Protein AF-A0A139CUY0-F1 (afdb_monomer_lite)

pLDDT: mean 93.82, std 3.9, range [72.0, 97.56]

Structure (mmCIF, N/CA/C/O backbone):
data_AF-A0A139CUY0-F1
#
_entry.id   AF-A0A139CUY0-F1
#
loop_
_atom_site.group_PDB
_atom_site.id
_atom_site.type_symbol
_atom_site.label_atom_id
_atom_site.label_alt_id
_atom_site.label_comp_id
_atom_site.label_asym_id
_atom_site.label_entity_id
_atom_site.label_seq_id
_atom_site.pdbx_PDB_ins_code
_atom_site.Cartn_x
_atom_site.Cartn_y
_atom_site.Cartn_z
_atom_site.occupancy
_atom_site.B_iso_or_equiv
_atom_site.auth_seq_id
_atom_site.auth_comp_id
_atom_site.auth_asym_id
_atom_site.auth_atom_id
_atom_site.pdbx_PDB_model_num
ATOM 1 N N . MET A 1 1 ? -2.446 -11.279 -5.508 1.00 88.50 1 MET A N 1
ATOM 2 C CA 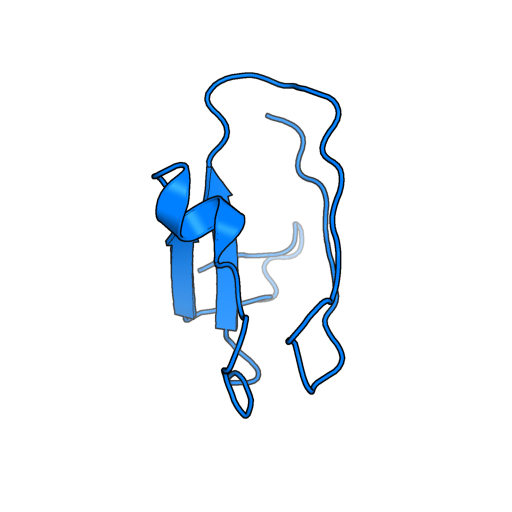. MET A 1 1 ? -2.816 -10.821 -6.860 1.00 88.50 1 MET A CA 1
ATOM 3 C C . MET A 1 1 ? -4.190 -10.175 -6.804 1.00 88.50 1 MET A C 1
ATOM 5 O O . MET A 1 1 ? -5.065 -10.725 -6.145 1.00 88.50 1 MET A O 1
ATOM 9 N N . ILE A 1 2 ? -4.352 -9.020 -7.447 1.00 92.69 2 ILE A N 1
ATOM 10 C CA . ILE A 1 2 ? -5.622 -8.307 -7.626 1.00 92.69 2 ILE A CA 1
ATOM 11 C C . ILE A 1 2 ? -6.023 -8.463 -9.090 1.00 92.69 2 ILE A C 1
ATOM 13 O O . ILE A 1 2 ? -5.224 -8.170 -9.979 1.00 92.69 2 ILE A O 1
ATOM 17 N N . LEU A 1 3 ? -7.247 -8.932 -9.325 1.00 94.06 3 LEU A N 1
ATOM 18 C CA . LEU A 1 3 ? -7.804 -9.145 -10.657 1.00 94.06 3 LEU A CA 1
ATOM 19 C C . LEU A 1 3 ? -8.995 -8.216 -10.881 1.00 94.06 3 LEU A C 1
ATOM 21 O O . LEU A 1 3 ? -9.769 -7.956 -9.960 1.00 94.06 3 LEU A O 1
ATOM 25 N N . LYS A 1 4 ? -9.172 -7.772 -12.122 1.00 91.88 4 LYS A N 1
ATOM 26 C CA . LYS A 1 4 ? -10.440 -7.209 -12.594 1.00 91.88 4 LYS A CA 1
ATOM 27 C C . LYS A 1 4 ? -11.480 -8.329 -12.739 1.00 91.88 4 LYS A C 1
ATOM 29 O O . LYS A 1 4 ? -11.144 -9.512 -12.797 1.00 91.88 4 LYS A O 1
ATOM 34 N N . SER A 1 5 ? -12.754 -7.960 -12.874 1.00 92.38 5 SER A N 1
ATOM 35 C CA . SER A 1 5 ? -13.863 -8.915 -13.060 1.00 92.38 5 SER A CA 1
ATOM 36 C C . SER A 1 5 ? -13.738 -9.779 -14.323 1.00 92.38 5 SER A C 1
ATOM 38 O O . SER A 1 5 ? -14.261 -10.887 -14.360 1.00 92.38 5 SER A O 1
ATOM 40 N N . ASN A 1 6 ? -13.019 -9.300 -15.342 1.00 95.31 6 ASN A N 1
ATOM 41 C CA . ASN A 1 6 ? -12.721 -10.034 -16.575 1.00 95.31 6 ASN A CA 1
ATOM 42 C C . ASN A 1 6 ? -11.504 -10.983 -16.457 1.00 95.31 6 ASN A C 1
ATOM 44 O O . ASN A 1 6 ? -11.135 -11.610 -17.446 1.00 95.31 6 ASN A O 1
ATOM 48 N N . GLY A 1 7 ? -10.871 -11.078 -15.280 1.00 93.62 7 GLY A N 1
ATOM 49 C CA . GLY A 1 7 ? -9.699 -11.922 -15.028 1.00 93.62 7 GLY A CA 1
ATOM 50 C C . GLY A 1 7 ? -8.346 -11.288 -15.366 1.00 93.62 7 GLY A C 1
ATOM 51 O O . GLY A 1 7 ? -7.315 -11.917 -15.142 1.00 93.62 7 GLY A O 1
ATOM 52 N N . GLU A 1 8 ? -8.314 -10.052 -15.870 1.00 94.12 8 GLU A N 1
ATOM 53 C CA . GLU A 1 8 ? -7.073 -9.315 -16.128 1.00 94.12 8 GLU A CA 1
ATOM 54 C C . GLU A 1 8 ? -6.387 -8.920 -14.809 1.00 94.12 8 GLU A C 1
ATOM 56 O O . GLU A 1 8 ? -7.039 -8.429 -13.882 1.00 94.12 8 GLU A O 1
ATOM 61 N N . SER A 1 9 ? -5.068 -9.118 -14.712 1.00 94.38 9 SER A N 1
ATOM 62 C CA . SER A 1 9 ? -4.310 -8.767 -13.507 1.00 94.38 9 SER A CA 1
ATOM 63 C C . SER A 1 9 ? -4.060 -7.266 -13.418 1.00 94.38 9 SER A C 1
ATOM 65 O O . SER A 1 9 ? -3.503 -6.672 -14.333 1.00 94.38 9 SER A O 1
ATOM 67 N N . VAL A 1 10 ? -4.427 -6.679 -12.278 1.00 92.75 10 VAL A N 1
ATOM 68 C CA . VAL A 1 10 ? -4.095 -5.292 -11.913 1.00 92.75 10 VAL A CA 1
ATOM 69 C C . VAL A 1 10 ? -2.752 -5.236 -11.193 1.00 92.75 10 VAL A C 1
ATOM 71 O O . VAL A 1 10 ? -1.952 -4.349 -11.444 1.00 92.75 10 VAL A O 1
ATOM 74 N N . ALA A 1 11 ? -2.503 -6.188 -10.292 1.00 95.81 11 ALA A N 1
ATOM 75 C CA . ALA A 1 11 ? -1.265 -6.257 -9.527 1.00 95.81 11 ALA A CA 1
ATOM 76 C C . ALA A 1 11 ? -0.985 -7.697 -9.102 1.00 95.81 11 ALA A C 1
ATOM 78 O O . ALA A 1 11 ? -1.843 -8.366 -8.513 1.00 95.81 11 ALA A O 1
ATOM 79 N N . THR A 1 12 ? 0.226 -8.179 -9.348 1.00 96.38 12 THR A N 1
ATOM 80 C CA . THR A 1 12 ? 0.692 -9.483 -8.865 1.00 96.38 12 THR A CA 1
ATOM 81 C C . THR A 1 12 ? 1.368 -9.365 -7.507 1.00 96.38 12 THR A C 1
ATOM 83 O O . THR A 1 12 ? 1.162 -10.238 -6.656 1.00 96.38 12 THR A O 1
ATOM 86 N N . HIS A 1 13 ? 2.066 -8.257 -7.256 1.00 96.56 13 HIS A N 1
ATOM 87 C CA . HIS A 1 13 ? 2.715 -7.970 -5.986 1.00 96.56 13 HIS A CA 1
ATOM 88 C C . HIS A 1 13 ? 1.820 -7.105 -5.093 1.00 96.56 13 HIS A C 1
ATOM 90 O O . HIS A 1 13 ? 1.584 -5.933 -5.369 1.00 96.56 13 HIS A O 1
ATOM 96 N N . VAL A 1 14 ? 1.312 -7.678 -4.000 1.00 97.25 14 VAL A N 1
ATOM 97 C CA . VAL A 1 14 ? 0.367 -6.987 -3.110 1.00 97.25 14 VAL A CA 1
ATOM 98 C C . VAL A 1 14 ? 0.942 -6.897 -1.704 1.00 97.25 14 VAL A C 1
ATOM 100 O O . VAL A 1 14 ? 1.145 -7.917 -1.045 1.00 97.25 14 VAL A O 1
ATOM 103 N N . GLU A 1 15 ? 1.154 -5.675 -1.225 1.00 97.38 15 GLU A N 1
ATOM 104 C CA . GLU A 1 15 ? 1.479 -5.396 0.171 1.00 97.38 15 GLU A CA 1
ATOM 105 C C . GLU A 1 15 ? 0.232 -4.934 0.931 1.00 97.38 15 GLU A C 1
ATOM 107 O O . GLU A 1 15 ? -0.598 -4.191 0.409 1.00 97.38 15 GLU A O 1
ATOM 112 N N . PHE A 1 16 ? 0.115 -5.336 2.199 1.00 97.00 16 PHE A N 1
ATOM 113 C CA . PHE A 1 16 ? -1.009 -4.960 3.055 1.00 97.00 16 PHE A CA 1
ATOM 114 C C . PHE A 1 16 ? -0.564 -4.047 4.204 1.00 97.00 16 PHE A C 1
ATOM 116 O O . PHE A 1 16 ? 0.258 -4.409 5.058 1.00 97.00 16 PHE A O 1
ATOM 123 N N . ALA A 1 17 ? -1.165 -2.861 4.268 1.00 97.06 17 ALA A N 1
ATOM 124 C CA . ALA A 1 17 ? -1.054 -1.932 5.382 1.00 97.06 17 ALA A CA 1
ATOM 125 C C . ALA A 1 17 ? -2.129 -2.244 6.440 1.00 97.06 17 ALA A C 1
ATOM 127 O O . ALA A 1 17 ? -3.187 -1.616 6.491 1.00 97.06 17 ALA A O 1
ATOM 128 N N . CYS A 1 18 ? -1.855 -3.232 7.297 1.00 95.38 18 CYS A N 1
ATOM 129 C CA . CYS A 1 18 ? -2.790 -3.676 8.345 1.00 95.38 18 CYS A CA 1
ATOM 130 C C . CYS A 1 18 ? -2.715 -2.869 9.652 1.00 95.38 18 CYS A C 1
ATOM 132 O O . CYS A 1 18 ? -3.577 -3.016 10.516 1.00 95.38 18 CYS A O 1
ATOM 134 N N . SER A 1 19 ? -1.669 -2.060 9.841 1.00 94.75 19 SER A N 1
ATOM 135 C CA . SER A 1 19 ? -1.486 -1.248 11.047 1.00 94.75 19 SER A CA 1
ATOM 136 C C . SER A 1 19 ? -1.660 0.233 10.746 1.00 94.75 19 SER A C 1
ATOM 138 O O . SER A 1 19 ? -1.324 0.692 9.656 1.00 94.75 19 SER A O 1
ATOM 140 N N . ILE A 1 20 ? -2.110 0.992 11.748 1.00 91.75 20 ILE A N 1
ATOM 141 C CA . ILE A 1 20 ? -2.287 2.448 11.647 1.00 91.75 20 ILE A CA 1
ATOM 142 C C . ILE A 1 20 ? -0.980 3.122 11.212 1.00 91.75 20 ILE A C 1
ATOM 144 O O . ILE A 1 20 ? -1.005 4.018 10.383 1.00 91.75 20 ILE A O 1
ATOM 148 N N . PHE A 1 21 ? 0.171 2.648 11.702 1.00 93.81 21 PHE A N 1
ATOM 149 C CA . PHE A 1 21 ? 1.472 3.176 11.291 1.00 93.81 21 PHE A CA 1
ATOM 150 C C . PHE A 1 21 ? 1.770 2.924 9.806 1.00 93.81 21 PHE A C 1
ATOM 152 O O . PHE A 1 21 ? 2.174 3.844 9.103 1.00 93.81 21 PHE A O 1
ATOM 159 N N . LYS A 1 22 ? 1.533 1.703 9.302 1.00 95.62 22 LYS A N 1
ATOM 160 C CA . LYS A 1 22 ? 1.723 1.397 7.873 1.00 95.62 22 LYS A CA 1
ATOM 161 C C . LYS A 1 22 ? 0.755 2.185 6.989 1.00 95.62 22 LYS A C 1
ATOM 163 O O . LYS A 1 22 ? 1.141 2.602 5.906 1.00 95.62 22 LYS A O 1
ATOM 168 N N . GLN A 1 23 ? -0.474 2.400 7.455 1.00 95.12 23 GLN A N 1
ATOM 169 C CA . GLN A 1 23 ? -1.476 3.206 6.756 1.00 95.12 23 GLN A CA 1
ATOM 170 C C . GLN A 1 23 ? -1.079 4.683 6.736 1.00 95.12 23 GLN A C 1
ATOM 172 O O . GLN A 1 23 ? -1.099 5.305 5.684 1.00 95.12 23 GLN A O 1
ATOM 177 N N . ALA A 1 24 ? -0.650 5.235 7.871 1.00 93.38 24 ALA A N 1
ATOM 178 C CA . ALA A 1 24 ? -0.176 6.611 7.939 1.00 93.38 24 ALA A CA 1
ATOM 179 C C . ALA A 1 24 ? 1.068 6.829 7.066 1.00 93.38 24 ALA A C 1
ATOM 181 O O . ALA A 1 24 ? 1.178 7.880 6.453 1.00 93.38 24 ALA A O 1
ATOM 182 N N . LEU A 1 25 ? 1.982 5.848 6.995 1.00 95.81 25 LEU A N 1
ATOM 183 C CA . LEU A 1 25 ? 3.196 5.922 6.178 1.00 95.81 25 LEU A CA 1
ATOM 184 C C . LEU A 1 25 ? 2.922 5.764 4.673 1.00 95.81 25 LEU A C 1
ATOM 186 O O . LEU A 1 25 ? 3.522 6.462 3.860 1.00 95.81 25 LEU A O 1
ATOM 190 N N . GLY A 1 26 ? 2.045 4.836 4.285 1.00 96.81 26 GLY A N 1
ATOM 191 C CA . GLY A 1 26 ? 1.714 4.579 2.885 1.00 96.81 26 GLY A CA 1
ATOM 192 C C . GLY A 1 26 ? 2.950 4.314 2.013 1.00 96.81 26 GLY A C 1
ATOM 193 O O . GLY A 1 26 ? 3.789 3.467 2.327 1.00 96.81 26 GLY A O 1
ATOM 194 N N . LEU A 1 27 ? 3.057 5.063 0.912 1.00 97.44 27 LEU A N 1
ATOM 195 C CA . LEU A 1 27 ? 4.175 5.008 -0.040 1.00 97.44 27 LEU A CA 1
ATOM 196 C C . LEU A 1 27 ? 5.203 6.133 0.160 1.00 97.44 27 LEU A C 1
ATOM 198 O O . LEU A 1 27 ? 6.056 6.342 -0.704 1.00 97.44 27 LEU A O 1
ATOM 202 N N . MET A 1 28 ? 5.126 6.868 1.273 1.00 97.56 28 MET A N 1
ATOM 203 C CA . MET A 1 28 ? 6.012 8.002 1.522 1.00 97.56 28 MET A CA 1
ATOM 204 C C . MET A 1 28 ? 7.484 7.600 1.449 1.00 97.56 28 MET A C 1
ATOM 206 O O . MET A 1 28 ? 7.878 6.515 1.884 1.00 97.56 28 MET A O 1
ATOM 210 N N . PHE A 1 29 ? 8.296 8.505 0.902 1.00 97.12 29 PHE A N 1
ATOM 211 C CA . PHE A 1 29 ? 9.748 8.374 0.754 1.00 97.12 29 PHE A CA 1
ATOM 212 C C . PHE A 1 29 ? 10.217 7.247 -0.180 1.00 97.12 29 PHE A C 1
ATOM 214 O O . PHE A 1 29 ? 11.424 7.066 -0.357 1.00 97.12 29 PHE A O 1
ATOM 221 N N . ARG A 1 30 ? 9.302 6.508 -0.824 1.00 95.94 30 ARG A N 1
ATOM 222 C CA . ARG A 1 30 ? 9.663 5.596 -1.914 1.00 95.94 30 ARG A CA 1
ATOM 223 C C . ARG A 1 30 ? 9.998 6.407 -3.166 1.00 95.94 30 ARG A C 1
ATOM 225 O O . ARG A 1 30 ? 9.331 7.388 -3.479 1.00 95.94 30 ARG A O 1
ATOM 232 N N . LYS A 1 31 ? 11.021 5.971 -3.903 1.00 95.88 31 LYS A N 1
ATOM 233 C CA . LYS A 1 31 ? 11.417 6.604 -5.171 1.00 95.88 31 LYS A CA 1
ATOM 234 C C . LYS A 1 31 ? 10.466 6.235 -6.317 1.00 95.88 31 LYS A C 1
ATOM 236 O O . LYS A 1 31 ? 10.197 7.073 -7.170 1.00 95.88 31 LYS A O 1
ATOM 241 N N . ASN A 1 32 ? 9.998 4.989 -6.335 1.00 96.12 32 ASN A N 1
ATOM 242 C CA . ASN A 1 32 ? 9.038 4.423 -7.281 1.00 96.12 32 ASN A CA 1
ATOM 243 C C . ASN A 1 32 ? 8.421 3.131 -6.704 1.00 96.12 32 ASN A C 1
ATOM 245 O O . ASN A 1 32 ? 8.812 2.670 -5.626 1.00 96.12 32 ASN A O 1
ATOM 249 N N . ILE A 1 33 ? 7.467 2.558 -7.438 1.00 95.38 33 ILE A N 1
ATOM 250 C CA . ILE A 1 33 ? 6.904 1.217 -7.235 1.00 95.38 33 ILE A CA 1
ATOM 251 C C . ILE A 1 33 ? 6.991 0.428 -8.555 1.00 95.38 33 ILE A C 1
ATOM 253 O O . ILE A 1 33 ? 7.034 1.062 -9.610 1.00 95.38 33 ILE A O 1
ATOM 257 N N . PRO A 1 34 ? 7.053 -0.915 -8.521 1.00 95.19 34 PRO A N 1
ATOM 258 C CA . PRO A 1 34 ? 6.894 -1.745 -9.717 1.00 95.19 34 PRO A CA 1
ATOM 259 C C . PRO A 1 34 ? 5.527 -1.547 -10.386 1.00 95.19 34 PRO A C 1
ATOM 261 O O . PRO A 1 34 ? 4.549 -1.256 -9.700 1.00 95.19 34 PRO A O 1
ATOM 264 N N . ASP A 1 35 ? 5.441 -1.773 -11.698 1.00 93.31 35 ASP A N 1
ATOM 265 C CA . ASP A 1 35 ? 4.185 -1.626 -12.455 1.00 93.31 35 ASP A CA 1
ATOM 266 C C . ASP A 1 35 ? 3.097 -2.621 -12.011 1.00 93.31 35 ASP A C 1
ATOM 268 O O . ASP A 1 35 ? 1.909 -2.366 -12.169 1.00 93.31 35 ASP A O 1
ATOM 272 N N . ASP A 1 36 ? 3.492 -3.754 -11.426 1.00 95.75 36 ASP A N 1
ATOM 273 C CA . ASP A 1 36 ? 2.606 -4.821 -10.961 1.00 95.75 36 ASP A CA 1
ATOM 274 C C . ASP A 1 36 ? 2.335 -4.774 -9.444 1.00 95.75 36 ASP A C 1
ATOM 276 O O . ASP A 1 36 ? 1.901 -5.773 -8.853 1.00 95.75 36 ASP A O 1
ATOM 280 N N . TYR A 1 37 ? 2.615 -3.633 -8.807 1.00 96.88 37 TYR A N 1
ATOM 281 C CA . TYR A 1 37 ? 2.530 -3.438 -7.364 1.00 96.88 37 TYR A CA 1
ATOM 282 C C . TYR A 1 37 ? 1.223 -2.769 -6.926 1.00 96.88 37 TYR A C 1
ATOM 284 O O . TYR A 1 37 ? 0.792 -1.766 -7.491 1.00 96.88 37 TYR A O 1
ATOM 292 N N . ALA A 1 38 ? 0.657 -3.243 -5.815 1.00 97.19 38 ALA A N 1
ATOM 293 C CA . ALA A 1 38 ? -0.413 -2.559 -5.096 1.00 97.19 38 ALA A CA 1
ATOM 294 C C . ALA A 1 38 ? -0.165 -2.538 -3.581 1.00 97.19 38 ALA A C 1
ATOM 296 O O . ALA A 1 38 ? 0.234 -3.540 -2.984 1.00 97.19 38 ALA A O 1
ATOM 297 N N . LEU A 1 39 ? -0.486 -1.405 -2.947 1.00 97.31 39 LEU A N 1
ATOM 298 C CA . LEU A 1 39 ? -0.571 -1.274 -1.492 1.00 97.31 39 LEU A CA 1
ATOM 299 C C . LEU A 1 39 ? -2.041 -1.222 -1.068 1.00 97.31 39 LEU A C 1
ATOM 301 O O . LEU A 1 39 ? -2.746 -0.261 -1.368 1.00 97.31 39 LEU A O 1
ATOM 305 N N . VAL A 1 40 ? -2.495 -2.233 -0.331 1.00 96.56 40 VAL A N 1
ATOM 306 C CA . VAL A 1 40 ? -3.878 -2.332 0.149 1.00 96.56 40 VAL A CA 1
ATOM 307 C C . VAL A 1 40 ? -3.970 -1.879 1.601 1.00 96.56 40 VAL A C 1
ATOM 309 O O . VAL A 1 40 ? -3.312 -2.415 2.496 1.00 96.56 40 VAL A O 1
ATOM 312 N N . PHE A 1 41 ? -4.835 -0.901 1.849 1.00 95.62 41 PHE A N 1
ATOM 313 C CA . PHE A 1 41 ? -5.104 -0.355 3.173 1.00 95.62 41 PHE A CA 1
ATOM 314 C C . PHE A 1 41 ? -6.251 -1.130 3.829 1.00 95.62 41 PHE A C 1
ATOM 316 O O . PHE A 1 41 ? -7.406 -0.988 3.439 1.00 95.62 41 PHE A O 1
ATOM 323 N N . VAL A 1 42 ? -5.947 -1.951 4.840 1.00 93.88 42 VAL A N 1
ATOM 324 C CA . VAL A 1 42 ? -6.958 -2.797 5.499 1.00 93.88 42 VAL A CA 1
ATOM 325 C C . VAL A 1 42 ? -7.604 -2.042 6.659 1.00 93.88 42 VAL A C 1
ATOM 327 O O . VAL A 1 42 ? -7.014 -1.881 7.729 1.00 93.88 42 VAL A O 1
ATOM 330 N N . MET A 1 43 ? -8.832 -1.574 6.450 1.00 91.00 43 MET A N 1
ATOM 331 C CA . MET A 1 43 ? -9.606 -0.842 7.454 1.00 91.00 43 MET A CA 1
ATOM 332 C C . MET A 1 43 ? -10.451 -1.799 8.301 1.00 91.00 43 MET A C 1
ATOM 334 O O . MET A 1 43 ? -11.001 -2.770 7.796 1.00 91.00 43 MET A O 1
ATOM 338 N N . LYS A 1 44 ? -10.594 -1.514 9.604 1.00 89.44 44 LYS A N 1
ATOM 339 C CA . LYS A 1 44 ? -11.421 -2.340 10.512 1.00 89.44 44 LYS A CA 1
ATOM 340 C C . LYS A 1 44 ? -12.925 -2.208 10.257 1.00 89.44 44 LYS A C 1
ATOM 342 O O . LYS A 1 44 ? -13.688 -3.085 10.643 1.00 89.44 44 LYS A O 1
ATOM 347 N N . LYS A 1 45 ? -13.348 -1.076 9.699 1.00 89.94 45 LYS A N 1
ATOM 348 C CA . LYS A 1 45 ? -14.737 -0.751 9.373 1.00 89.94 45 LYS A CA 1
ATOM 349 C C . LYS A 1 45 ? -14.764 0.224 8.204 1.00 89.94 45 LYS A C 1
ATOM 351 O O . LYS A 1 45 ? -13.798 0.969 8.020 1.00 89.94 45 LYS A O 1
ATOM 356 N N . SER A 1 46 ? -15.878 0.254 7.478 1.00 90.69 46 SER A N 1
ATOM 357 C CA . SER A 1 46 ? -16.131 1.310 6.500 1.00 90.69 46 SER A CA 1
ATOM 358 C C . SER A 1 46 ? -16.163 2.668 7.205 1.00 90.69 46 SER A C 1
ATOM 360 O O . SER A 1 46 ? -16.771 2.821 8.270 1.00 90.69 46 SER A O 1
ATOM 362 N N . GLN A 1 47 ? -15.428 3.629 6.658 1.00 89.19 47 GLN A N 1
ATOM 363 C CA . GLN A 1 47 ? -15.290 4.973 7.202 1.00 89.19 47 GLN A CA 1
ATOM 364 C C . GLN A 1 47 ? -14.864 5.942 6.102 1.00 89.19 47 GLN A C 1
ATOM 366 O O . GLN A 1 47 ? -14.237 5.539 5.123 1.00 89.19 47 GLN A O 1
ATOM 371 N N . ASN A 1 48 ? -15.149 7.228 6.300 1.00 89.75 48 ASN A N 1
ATOM 372 C CA . ASN A 1 48 ? -14.575 8.270 5.459 1.00 89.75 48 ASN A CA 1
ATOM 373 C C . ASN A 1 48 ? -13.062 8.307 5.675 1.00 89.75 48 ASN A C 1
ATOM 375 O O . ASN A 1 48 ? -12.592 8.495 6.799 1.00 89.75 48 ASN A O 1
ATOM 379 N N . VAL A 1 49 ? -12.312 8.125 4.593 1.00 87.94 49 VAL A N 1
ATOM 380 C CA . VAL A 1 49 ? -10.852 8.162 4.594 1.00 87.94 49 VAL A CA 1
ATOM 381 C C . VAL A 1 49 ? -10.381 9.407 3.853 1.00 87.94 49 VAL A C 1
ATOM 383 O O . VAL A 1 49 ? -10.844 9.706 2.756 1.00 87.94 49 VAL A O 1
ATOM 386 N N . SER A 1 50 ? -9.462 10.146 4.472 1.00 89.19 50 SER A N 1
ATOM 387 C CA . SER A 1 50 ? -8.734 11.222 3.803 1.00 89.19 50 SER A CA 1
ATOM 388 C C . SER A 1 50 ? -7.402 10.667 3.321 1.00 89.19 50 SER A C 1
ATOM 390 O O . SER A 1 50 ? -6.673 10.054 4.103 1.00 89.19 50 SER A O 1
ATOM 392 N N . LEU A 1 51 ? -7.099 10.864 2.041 1.00 91.38 51 LEU A N 1
ATOM 393 C CA . LEU A 1 51 ? -5.843 10.450 1.432 1.00 91.38 51 LEU A CA 1
ATOM 394 C C . LEU A 1 51 ? -5.037 11.684 1.028 1.00 91.38 51 LEU A C 1
ATOM 396 O O . LEU A 1 51 ? -5.576 12.621 0.442 1.00 91.38 51 LEU A O 1
ATOM 400 N N . HIS A 1 52 ? -3.734 11.661 1.304 1.00 92.38 52 HIS A N 1
ATOM 401 C CA . HIS A 1 52 ? -2.793 12.689 0.873 1.00 92.38 52 HIS A CA 1
ATOM 402 C C . HIS A 1 52 ? -1.620 12.076 0.108 1.00 92.38 52 HIS A C 1
ATOM 404 O O . HIS A 1 52 ? -1.241 10.932 0.344 1.00 92.38 52 HIS A O 1
ATOM 410 N N . MET A 1 53 ? -0.983 12.889 -0.736 1.00 96.00 53 MET A N 1
ATOM 411 C CA . MET A 1 53 ? 0.241 12.524 -1.466 1.00 96.00 53 MET A CA 1
ATOM 412 C C . MET A 1 53 ? 1.507 13.164 -0.870 1.00 96.00 53 MET A C 1
ATOM 414 O O . MET A 1 53 ? 2.551 13.207 -1.517 1.00 96.00 53 MET A O 1
ATOM 418 N N . LEU A 1 54 ? 1.434 13.702 0.358 1.00 96.31 54 LEU A N 1
ATOM 419 C CA . LEU A 1 54 ? 2.602 14.269 1.045 1.00 96.31 54 LEU A CA 1
ATOM 420 C C . LEU A 1 54 ? 3.747 13.240 1.076 1.00 96.31 54 LEU A C 1
ATOM 422 O O . LEU A 1 54 ? 3.518 12.103 1.464 1.00 96.31 54 LEU A O 1
ATOM 426 N N . PHE A 1 55 ? 4.951 13.638 0.653 1.00 97.38 55 PHE A N 1
ATOM 427 C CA . PHE A 1 55 ? 6.156 12.794 0.533 1.00 97.38 55 PHE A CA 1
ATOM 428 C C . PHE A 1 55 ? 6.070 11.581 -0.416 1.00 97.38 55 PHE A C 1
ATOM 430 O O . PHE A 1 55 ? 6.952 10.722 -0.374 1.00 97.38 55 PHE A O 1
ATOM 437 N N . VAL A 1 56 ? 5.076 11.513 -1.305 1.00 97.31 56 VAL A N 1
ATOM 438 C CA . VAL A 1 56 ? 5.039 1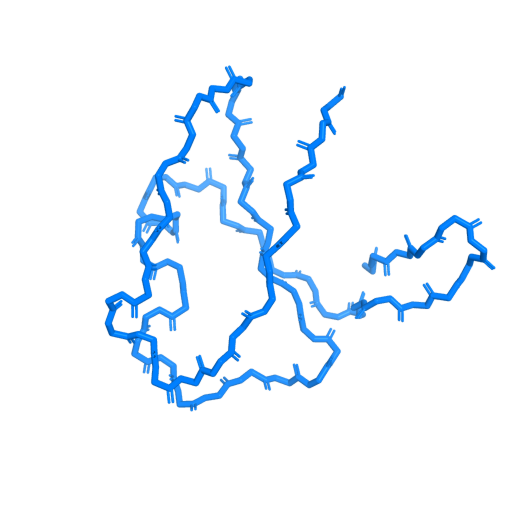0.538 -2.409 1.00 97.31 56 VAL A CA 1
ATOM 439 C C . VAL A 1 56 ? 5.536 11.237 -3.675 1.00 97.31 56 VAL A C 1
ATOM 441 O O . VAL A 1 56 ? 4.867 12.118 -4.207 1.00 97.31 56 VAL A O 1
ATOM 444 N N . SER A 1 57 ? 6.740 10.897 -4.144 1.00 96.69 57 SER A N 1
ATOM 445 C CA . SER A 1 57 ? 7.406 11.613 -5.249 1.00 96.69 57 SER A CA 1
ATOM 446 C C . SER A 1 57 ? 7.092 11.059 -6.646 1.00 96.69 57 SER A C 1
ATOM 448 O O . SER A 1 57 ? 7.863 11.279 -7.578 1.00 96.69 57 SER A O 1
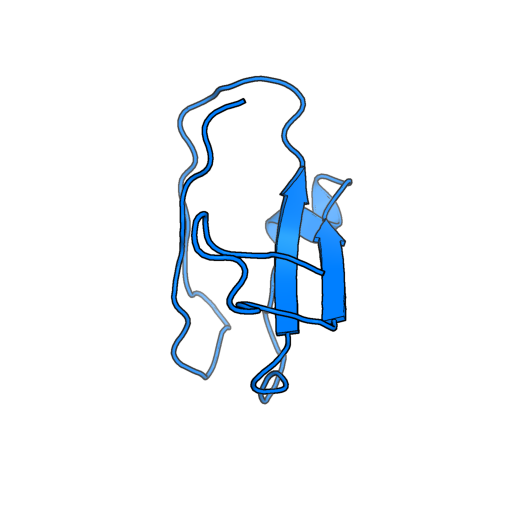ATOM 450 N N . PHE A 1 58 ? 6.000 10.311 -6.797 1.00 96.56 58 PHE A N 1
ATOM 451 C CA . PHE A 1 58 ? 5.553 9.721 -8.061 1.00 96.56 58 PHE A CA 1
ATOM 452 C C . PHE A 1 58 ? 4.014 9.667 -8.114 1.00 96.56 58 PHE A C 1
ATOM 454 O O . PHE A 1 58 ? 3.376 9.614 -7.059 1.00 96.56 58 PHE A O 1
ATOM 461 N N . PRO A 1 59 ? 3.398 9.720 -9.311 1.00 95.25 59 PRO A N 1
ATOM 462 C CA . PRO A 1 59 ? 1.949 9.623 -9.445 1.00 95.25 59 PRO A CA 1
ATOM 463 C C . PRO A 1 59 ? 1.468 8.217 -9.083 1.00 95.25 59 PRO A C 1
ATOM 465 O O . PRO A 1 59 ? 2.141 7.230 -9.374 1.00 95.25 59 PRO A O 1
ATOM 468 N N . ILE A 1 60 ? 0.288 8.137 -8.475 1.00 94.94 60 ILE A N 1
ATOM 469 C CA . ILE A 1 60 ? -0.376 6.873 -8.165 1.00 94.94 60 ILE A CA 1
ATOM 470 C C . ILE A 1 60 ? -1.859 6.967 -8.482 1.00 94.94 60 ILE A C 1
ATOM 472 O O . ILE A 1 60 ? -2.457 8.044 -8.420 1.00 94.94 60 ILE A O 1
ATOM 476 N N . GLU A 1 61 ? -2.446 5.814 -8.762 1.00 93.38 61 GLU A N 1
ATOM 477 C CA . GLU A 1 61 ? -3.888 5.649 -8.859 1.00 93.38 61 GLU A CA 1
ATOM 478 C C . GLU A 1 61 ? -4.437 5.094 -7.548 1.00 93.38 61 GLU A C 1
ATOM 480 O O . GLU A 1 61 ? -3.769 4.355 -6.821 1.00 93.38 61 GLU A O 1
ATOM 485 N N . VAL A 1 62 ? -5.666 5.487 -7.226 1.00 93.94 62 VAL A N 1
ATOM 486 C CA . VAL A 1 62 ? -6.318 5.141 -5.966 1.00 93.94 62 VAL A CA 1
ATOM 487 C C . VAL A 1 62 ? -7.692 4.597 -6.289 1.00 93.94 62 VAL A C 1
ATOM 489 O O . VAL A 1 62 ? -8.500 5.270 -6.926 1.00 93.94 62 VAL A O 1
ATOM 492 N N . ILE A 1 63 ? -7.960 3.388 -5.811 1.00 92.44 63 ILE A N 1
ATOM 493 C CA . ILE A 1 63 ? -9.259 2.740 -5.934 1.00 92.44 63 ILE A CA 1
ATOM 494 C C . ILE A 1 63 ? -9.804 2.538 -4.525 1.00 92.44 63 ILE A C 1
ATOM 496 O O . ILE A 1 63 ? -9.144 1.940 -3.673 1.00 92.44 63 ILE A O 1
ATOM 500 N N . PHE A 1 64 ? -11.010 3.045 -4.280 1.00 92.00 64 PHE A N 1
ATOM 501 C CA . PHE A 1 64 ? -11.747 2.765 -3.054 1.00 92.00 64 PHE A CA 1
ATOM 502 C C . PHE A 1 64 ? -12.537 1.477 -3.240 1.00 92.00 64 PHE A C 1
ATOM 504 O O . PHE A 1 64 ? -13.279 1.339 -4.209 1.00 92.00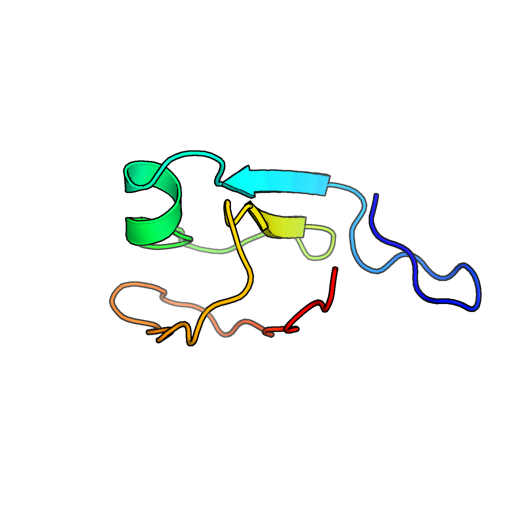 64 PHE A O 1
ATOM 511 N N . LEU A 1 65 ? -12.343 0.540 -2.319 1.00 89.44 65 LEU A N 1
ATOM 512 C CA . LEU A 1 65 ? -13.033 -0.741 -2.311 1.00 89.44 65 LEU A CA 1
ATOM 513 C C . LEU A 1 65 ? -14.174 -0.679 -1.296 1.00 89.44 65 LEU A C 1
ATOM 515 O O . LEU A 1 65 ? -13.973 -0.208 -0.171 1.00 89.44 65 LEU A O 1
ATOM 519 N N . ASP A 1 66 ? -15.349 -1.153 -1.693 1.00 85.00 66 ASP A N 1
ATOM 520 C CA . ASP A 1 66 ? -16.386 -1.568 -0.760 1.00 85.00 66 ASP A CA 1
ATOM 521 C 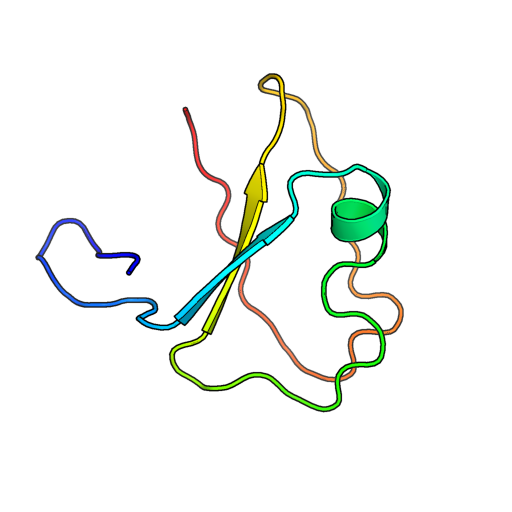C . ASP A 1 66 ? -16.085 -2.986 -0.245 1.00 85.00 66 ASP A C 1
ATOM 523 O O . ASP A 1 66 ? -15.318 -3.746 -0.843 1.00 85.00 66 ASP A O 1
ATOM 527 N N . GLY A 1 67 ? -16.573 -3.273 0.963 1.00 72.00 67 GLY A N 1
ATOM 528 C CA . GLY A 1 67 ? -16.410 -4.569 1.626 1.00 72.00 67 GLY A CA 1
ATOM 529 C C . GLY A 1 67 ? -17.632 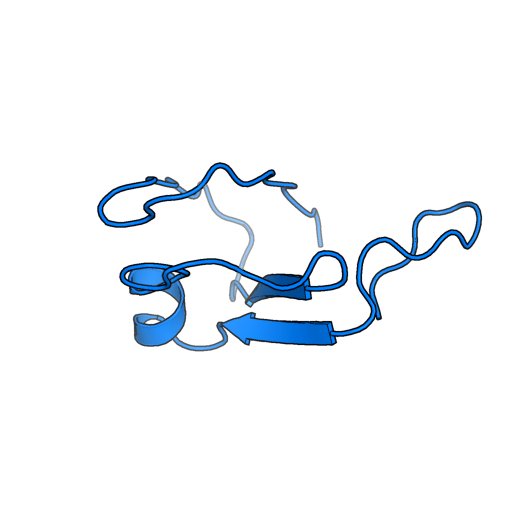-5.450 1.455 1.00 72.00 67 GLY A C 1
ATOM 530 O O . GLY A 1 67 ? -18.723 -4.889 1.208 1.00 72.00 67 GLY A O 1
#

Secondary structure (DSSP, 8-state):
-EE-TTS-EEESEEEEE-SHHHHHHTTTT-S---TTEEEEE--SS--------TT--S-----PPP-

Foldseek 3Di:
DDADPVRHQQAPAEAEPADPVCVVCPCAPPPDDDSRYDYHYDDPDDDDDDDDCVRPPDDDDDDDDDD

Sequence (67 aa):
MILKSNGESVATHVEFACSIFKQALGLMFRKNIPDDYALVFVMKKSQNVSLHMLFVSFPIEVIFLDG

Radius of gyration: 12.52 Å; chains: 1; bounding box: 28×26×28 Å